Protein AF-K1UTR1-F1 (afdb_monomer_lite)

Organism: NCBI:txid408170

pLDDT: mean 81.03, std 16.72, range [36.56, 96.75]

Foldseek 3Di:
DDPAPPDPVRVVVVCVVVQVDAEEAEDAPPDDCVNVVVCVVVVGNYHYDHPYYDDDDDCVPPDQVVDQEAEEEALVSLVSCCVPPNQPPGHAYEYEDLRNLVSCVVSVHFHQFYDDDPQRPDSVSRVVVSVVCVVVVHDGDTDDRPDPVVVVVVVCVVVCVVVVVVVVPDDDDDDDDD

Radius of gyration: 22.56 Å; chains: 1; bounding box: 53×40×75 Å

Sequence (178 aa):
ISFADGSFTSLIELIIKHKDEKFLLALSEPHKPELPETLAKLKLPVDPVILARTVAADLDDMHLENYGLLALYSPSDIKALVEKFGTENLPPVAVFGEGTLRAAVDAGITVLANAPTPEAPSMAKAVDIYLRKVEAGEEIEPVSVVTDTRKEEFIRNQQNKLAKKSRVRRPGTSEPRK

Secondary structure (DSSP, 8-state):
---SSS-HHHHHHHHHHTTTS-EEEEEEES--THHHHHHHHTT--EEEEEEEE--PPP-TT--GGG-S-EEE-SHHHHHHHHHHH-STT---EEEESHHHHHHHHHTT--EEEEES-SS-SSHHHHHHHHHHHHHTT---PPPP----HHHHHHHHHHHHHHHHHHHT------PPP-

InterPro domains:
  IPR003754 Tetrapyrrole biosynthesis, uroporphyrinogen III synthase [PF02602] (6-124)
  IPR036108 Tetrapyrrole biosynthesis, uroporphyrinogen III synthase superfamily [G3DSA:3.40.50.10090] (19-128)
  IPR036108 Tetrapyrrole biosynthesis, uroporphyrinogen III synthase superfamily [SSF69618] (5-127)

Structure (mmCIF, N/CA/C/O backbone):
data_AF-K1UTR1-F1
#
_entry.id   AF-K1UTR1-F1
#
loop_
_atom_site.group_PDB
_atom_site.id
_atom_site.type_symbol
_atom_site.label_atom_id
_atom_site.label_alt_id
_atom_site.label_comp_id
_atom_site.label_asym_id
_atom_site.label_entity_id
_atom_site.label_seq_id
_atom_site.pdbx_PDB_ins_code
_atom_site.Cartn_x
_atom_site.Cartn_y
_atom_site.Cartn_z
_atom_site.occupancy
_atom_site.B_iso_or_equiv
_atom_site.auth_seq_id
_atom_site.auth_comp_id
_atom_site.auth_asym_id
_atom_site.auth_atom_id
_atom_site.pdbx_PDB_model_num
ATOM 1 N N . ILE A 1 1 ? 28.796 -11.804 -7.847 1.00 37.66 1 ILE A N 1
ATOM 2 C CA . ILE A 1 1 ? 29.536 -10.600 -8.289 1.00 37.66 1 ILE A CA 1
ATOM 3 C C . ILE A 1 1 ? 28.504 -9.509 -8.545 1.00 37.66 1 ILE A C 1
ATOM 5 O O . ILE A 1 1 ? 27.622 -9.727 -9.363 1.00 37.66 1 ILE A O 1
ATOM 9 N N . SER A 1 2 ? 28.555 -8.409 -7.792 1.00 45.22 2 SER A N 1
ATOM 10 C CA . SER A 1 2 ? 27.827 -7.179 -8.119 1.00 45.22 2 SER A CA 1
ATOM 11 C C . SER A 1 2 ? 28.849 -6.233 -8.731 1.00 45.22 2 SER A C 1
ATOM 13 O O . SER A 1 2 ? 29.887 -5.994 -8.117 1.00 45.22 2 SER A O 1
ATOM 15 N N . PHE A 1 3 ? 28.604 -5.761 -9.946 1.00 52.62 3 PHE A N 1
ATOM 16 C CA . PHE A 1 3 ? 29.380 -4.673 -10.537 1.00 52.62 3 PHE A CA 1
ATOM 17 C C . PHE A 1 3 ? 28.679 -3.343 -10.208 1.00 52.62 3 PHE A C 1
ATOM 19 O O . PHE A 1 3 ? 27.468 -3.359 -9.990 1.00 52.62 3 PHE A O 1
ATOM 26 N N . ALA A 1 4 ? 29.424 -2.229 -10.189 1.00 64.94 4 ALA A N 1
ATOM 27 C CA . ALA A 1 4 ? 28.997 -0.886 -9.746 1.00 64.94 4 ALA A CA 1
ATOM 28 C C . ALA A 1 4 ? 28.920 -0.673 -8.213 1.00 64.94 4 ALA A C 1
ATOM 30 O O . ALA A 1 4 ? 29.122 -1.595 -7.425 1.00 64.94 4 ALA A O 1
ATOM 31 N N . ASP A 1 5 ? 28.654 0.573 -7.805 1.00 81.50 5 ASP A N 1
ATOM 32 C CA . ASP A 1 5 ? 28.487 1.020 -6.407 1.00 81.50 5 ASP A CA 1
ATOM 33 C C . ASP A 1 5 ? 27.025 0.963 -5.909 1.00 81.50 5 ASP A C 1
ATOM 35 O O . ASP A 1 5 ? 26.702 1.447 -4.826 1.00 81.50 5 ASP A O 1
ATOM 39 N N . GLY A 1 6 ? 26.126 0.378 -6.707 1.00 79.56 6 GLY A N 1
ATOM 40 C CA . GLY A 1 6 ? 24.687 0.324 -6.436 1.00 79.56 6 GLY A CA 1
ATOM 41 C C . GLY A 1 6 ? 23.910 1.567 -6.885 1.00 79.56 6 GLY A C 1
ATOM 42 O O . GLY A 1 6 ? 22.686 1.590 -6.755 1.00 79.56 6 GLY A O 1
ATOM 43 N N . SER A 1 7 ? 24.577 2.583 -7.444 1.00 83.81 7 SER A N 1
ATOM 44 C CA . SER A 1 7 ? 23.920 3.763 -8.006 1.00 83.81 7 SER A CA 1
ATOM 45 C C . SER A 1 7 ? 23.510 3.567 -9.468 1.00 83.81 7 SER A C 1
ATOM 47 O O . SER A 1 7 ? 24.133 2.838 -10.245 1.00 83.81 7 SER A O 1
ATOM 49 N N . PHE A 1 8 ? 22.462 4.291 -9.865 1.00 83.44 8 PHE A N 1
ATOM 50 C CA . PHE A 1 8 ? 22.002 4.333 -11.251 1.00 83.44 8 PHE A CA 1
ATOM 51 C C . PHE A 1 8 ? 23.094 4.838 -12.206 1.00 83.44 8 PHE A C 1
ATOM 53 O O . PHE A 1 8 ? 23.310 4.260 -13.268 1.00 83.44 8 PHE A O 1
ATOM 60 N N . THR A 1 9 ? 23.813 5.890 -11.811 1.00 85.94 9 THR A N 1
ATOM 61 C CA . THR A 1 9 ? 24.866 6.510 -12.624 1.00 85.94 9 THR A CA 1
ATOM 62 C C . THR A 1 9 ? 26.005 5.535 -12.910 1.00 85.94 9 THR A C 1
ATOM 64 O O . THR A 1 9 ? 26.382 5.363 -14.067 1.00 85.94 9 THR A O 1
ATOM 67 N N . SER A 1 10 ? 26.498 4.839 -11.881 1.00 86.50 10 SER A N 1
ATOM 68 C CA . SER A 1 10 ? 27.587 3.867 -12.023 1.00 86.50 10 SER A CA 1
ATOM 69 C C . SER A 1 10 ? 27.214 2.704 -12.949 1.00 86.50 10 SER A C 1
ATOM 71 O O . SER A 1 10 ? 28.026 2.273 -13.772 1.00 86.50 10 SER A O 1
ATOM 73 N N . LEU A 1 11 ? 25.961 2.237 -12.879 1.00 86.38 11 LEU A N 1
ATOM 74 C CA . LEU A 1 11 ? 25.447 1.209 -13.783 1.00 86.38 11 LEU A CA 1
ATOM 75 C C . LEU A 1 11 ? 25.465 1.679 -15.245 1.00 86.38 11 LEU A C 1
ATOM 77 O O . LEU A 1 11 ? 25.933 0.951 -16.119 1.00 86.38 11 LEU A O 1
ATOM 81 N N . ILE A 1 12 ? 24.987 2.897 -15.520 1.00 87.19 12 ILE A N 1
ATOM 82 C CA . ILE A 1 12 ? 24.968 3.448 -16.881 1.00 87.19 12 ILE A CA 1
ATOM 83 C C . ILE A 1 12 ? 26.389 3.630 -17.430 1.00 87.19 12 ILE A C 1
ATOM 85 O O . ILE A 1 12 ? 26.647 3.256 -18.573 1.00 87.19 12 ILE A O 1
ATOM 89 N N . GLU A 1 13 ? 27.327 4.146 -16.631 1.00 88.38 13 GLU A N 1
ATOM 90 C CA . GLU A 1 13 ? 28.730 4.293 -17.041 1.00 88.38 13 GLU A CA 1
ATOM 91 C C . G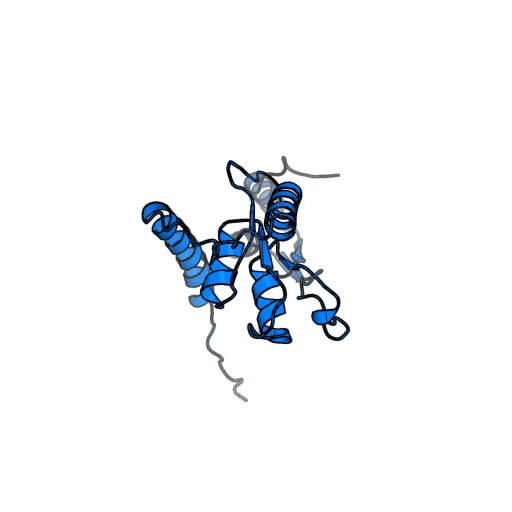LU A 1 13 ? 29.370 2.957 -17.427 1.00 88.38 13 GLU A C 1
ATOM 93 O O . GLU A 1 13 ? 30.098 2.878 -18.420 1.00 88.38 13 GLU A O 1
ATOM 98 N N . LEU A 1 14 ? 29.088 1.898 -16.664 1.00 87.88 14 LEU A N 1
ATOM 99 C CA . LEU A 1 14 ? 29.597 0.563 -16.954 1.00 87.88 14 LEU A CA 1
ATOM 100 C C . LEU A 1 14 ? 29.035 0.027 -18.275 1.00 87.88 14 LEU A C 1
ATOM 102 O O . LEU A 1 14 ? 29.795 -0.471 -19.102 1.00 87.88 14 LEU A O 1
ATOM 106 N N . ILE A 1 15 ? 27.729 0.182 -18.506 1.00 87.06 15 ILE A N 1
ATOM 107 C CA . ILE A 1 15 ? 27.091 -0.248 -19.756 1.00 87.06 15 ILE A CA 1
ATOM 108 C C . ILE A 1 15 ? 27.670 0.530 -20.950 1.00 87.06 15 ILE A C 1
ATOM 110 O O . ILE A 1 15 ? 27.961 -0.065 -21.982 1.00 87.06 15 ILE A O 1
ATOM 114 N N . ILE A 1 16 ? 27.919 1.839 -20.810 1.00 87.81 16 ILE A N 1
ATOM 115 C CA . ILE A 1 16 ? 28.524 2.664 -21.874 1.00 87.81 16 ILE A CA 1
ATOM 116 C C . ILE A 1 16 ? 29.945 2.198 -22.223 1.00 87.81 16 ILE A C 1
ATOM 118 O O . ILE A 1 16 ? 30.306 2.182 -23.401 1.00 87.81 16 ILE A O 1
ATOM 122 N N . LYS A 1 17 ? 30.756 1.795 -21.233 1.00 90.12 17 LYS A N 1
ATOM 123 C CA . LYS A 1 17 ? 32.106 1.247 -21.481 1.00 90.12 17 LYS A CA 1
ATOM 124 C C . LYS A 1 17 ? 32.079 -0.031 -22.324 1.00 90.12 17 LYS A C 1
ATOM 126 O O . LYS A 1 17 ? 33.043 -0.301 -23.030 1.00 90.12 17 LYS A O 1
ATOM 131 N N . HIS A 1 18 ? 30.971 -0.767 -22.282 1.00 89.06 18 HIS A N 1
ATOM 132 C CA . HIS A 1 18 ? 30.745 -2.008 -23.021 1.00 89.06 18 HIS A CA 1
ATOM 133 C C . HIS A 1 18 ? 29.597 -1.872 -24.035 1.00 89.06 18 HIS A C 1
ATOM 135 O O . HIS A 1 18 ? 28.865 -2.824 -24.278 1.00 89.06 18 HIS A O 1
ATOM 141 N N . LYS A 1 19 ? 29.422 -0.687 -24.635 1.00 87.25 19 LYS A N 1
ATOM 142 C CA . LYS A 1 19 ? 28.288 -0.358 -25.523 1.00 87.25 19 LYS A CA 1
ATOM 143 C C . LYS A 1 19 ? 28.098 -1.282 -26.737 1.00 87.25 19 LYS A C 1
ATOM 145 O O . LYS A 1 19 ? 27.023 -1.263 -27.329 1.00 87.25 19 LYS A O 1
ATOM 150 N N . ASP A 1 20 ? 29.141 -2.014 -27.125 1.00 87.69 20 ASP A N 1
ATOM 151 C CA . ASP A 1 20 ? 29.130 -2.918 -28.278 1.00 87.69 20 ASP A CA 1
ATOM 152 C C . ASP A 1 20 ? 28.585 -4.321 -27.919 1.00 87.69 20 ASP A C 1
ATOM 154 O O . ASP A 1 20 ? 28.298 -5.121 -28.809 1.00 87.69 20 ASP A O 1
ATOM 158 N N . GLU A 1 21 ? 28.401 -4.612 -26.626 1.00 89.75 21 GLU A N 1
ATOM 159 C CA . GLU A 1 21 ? 27.784 -5.845 -26.124 1.00 89.75 21 GLU A CA 1
ATOM 160 C C . GLU A 1 21 ? 26.256 -5.799 -26.208 1.00 89.75 21 GLU A C 1
ATOM 162 O O . GLU A 1 21 ? 25.658 -4.729 -26.230 1.00 89.75 21 GLU A O 1
ATOM 167 N N . LYS A 1 22 ? 25.602 -6.966 -26.194 1.00 88.75 22 LYS A N 1
ATOM 168 C CA . LYS A 1 22 ? 24.134 -7.073 -26.138 1.00 88.75 22 LYS A CA 1
ATOM 169 C C . LYS A 1 22 ? 23.667 -7.279 -24.704 1.00 88.75 22 LYS A C 1
ATOM 171 O O . LYS A 1 22 ? 24.137 -8.191 -24.027 1.00 88.75 22 LYS A O 1
ATOM 176 N N . PHE A 1 23 ? 22.698 -6.484 -24.261 1.00 89.12 23 PHE A N 1
ATOM 177 C CA . PHE A 1 23 ? 22.199 -6.542 -22.889 1.00 89.12 23 PHE A CA 1
ATOM 178 C C . PHE A 1 23 ? 20.753 -7.024 -22.835 1.00 89.12 23 PHE A C 1
ATOM 180 O O . PHE A 1 23 ? 19.902 -6.565 -23.592 1.00 89.12 23 PHE A O 1
ATOM 187 N N . LEU A 1 24 ? 20.459 -7.892 -21.871 1.00 90.75 24 LEU A N 1
ATOM 188 C CA . LEU A 1 24 ? 19.093 -8.229 -21.491 1.00 90.75 24 LEU A CA 1
ATOM 189 C C . LEU A 1 24 ? 18.714 -7.424 -20.246 1.00 90.75 24 LEU A C 1
ATOM 191 O O . LEU A 1 24 ? 19.394 -7.507 -19.222 1.00 90.75 24 LEU A O 1
ATOM 195 N N . LEU A 1 25 ? 17.625 -6.663 -20.314 1.00 89.12 25 LEU A N 1
ATOM 196 C CA . LEU A 1 25 ? 17.111 -5.892 -19.188 1.00 89.12 25 LEU A CA 1
ATOM 197 C C . LEU A 1 25 ? 15.913 -6.607 -18.566 1.00 89.12 25 LEU A C 1
ATOM 199 O O . LEU A 1 25 ? 14.772 -6.433 -18.986 1.00 89.12 25 LEU A O 1
ATOM 203 N N . ALA A 1 26 ? 16.189 -7.404 -17.539 1.00 91.12 26 ALA A N 1
ATOM 204 C CA . ALA A 1 26 ? 15.165 -8.047 -16.729 1.00 91.12 26 ALA A CA 1
ATOM 205 C C . ALA A 1 26 ? 14.437 -7.022 -15.842 1.00 91.12 26 ALA A C 1
ATOM 207 O O . ALA A 1 26 ? 15.062 -6.308 -15.058 1.00 91.12 26 ALA A O 1
ATOM 208 N N . LEU A 1 27 ? 13.111 -6.963 -15.952 1.00 88.44 27 LEU A N 1
ATOM 209 C CA . LEU A 1 27 ? 12.246 -6.025 -15.237 1.00 88.44 27 LEU A CA 1
ATOM 210 C C . LEU A 1 27 ? 11.068 -6.757 -14.590 1.00 88.44 27 LEU A C 1
ATOM 212 O O . LEU A 1 27 ? 10.676 -7.848 -15.006 1.00 88.44 27 LEU A O 1
ATOM 216 N N . SER A 1 28 ? 10.464 -6.118 -13.596 1.00 89.00 28 SER A N 1
ATOM 217 C CA . SER A 1 28 ? 9.131 -6.458 -13.103 1.00 89.00 28 SER A CA 1
ATOM 218 C C . SER A 1 28 ? 8.073 -5.530 -13.710 1.00 89.00 28 SER A C 1
ATOM 220 O O . SER A 1 28 ? 8.383 -4.498 -14.305 1.00 89.00 28 SER A O 1
ATOM 222 N N . GLU A 1 29 ? 6.801 -5.871 -13.561 1.00 84.88 29 GLU A N 1
ATOM 223 C CA . GLU A 1 29 ? 5.681 -4.995 -13.881 1.00 84.88 29 GLU A CA 1
ATOM 224 C C . GLU A 1 29 ? 4.846 -4.748 -12.617 1.00 84.88 29 GLU A C 1
ATOM 226 O O . GLU A 1 29 ? 4.399 -5.721 -12.013 1.00 84.88 29 GLU A O 1
ATOM 231 N N . PRO A 1 30 ? 4.636 -3.485 -12.199 1.00 82.25 30 PRO A N 1
ATOM 232 C CA . PRO A 1 30 ? 5.166 -2.261 -12.805 1.00 82.25 30 PRO A CA 1
ATOM 233 C C . PRO A 1 30 ? 6.657 -2.030 -12.475 1.00 82.25 30 PRO A C 1
ATOM 235 O O . PRO A 1 30 ? 7.118 -2.334 -11.377 1.00 82.25 30 PRO A O 1
ATOM 238 N N . HIS A 1 31 ? 7.407 -1.424 -13.402 1.00 82.12 31 HIS A N 1
ATOM 239 C CA . HIS A 1 31 ? 8.781 -0.950 -13.175 1.00 82.12 31 HIS A CA 1
ATOM 240 C C . HIS A 1 31 ? 8.887 0.567 -13.341 1.00 82.12 31 HIS A C 1
ATOM 242 O O . HIS A 1 31 ? 8.099 1.205 -14.043 1.00 82.12 31 HIS A O 1
ATOM 248 N N . LYS A 1 32 ? 9.916 1.159 -12.724 1.00 80.12 32 LYS A N 1
ATOM 249 C CA . LYS A 1 32 ? 10.261 2.565 -12.952 1.00 80.12 32 LYS A CA 1
ATOM 250 C C . LYS A 1 32 ? 10.768 2.745 -14.391 1.00 80.12 32 LYS A C 1
ATOM 252 O O . LYS A 1 32 ? 11.683 2.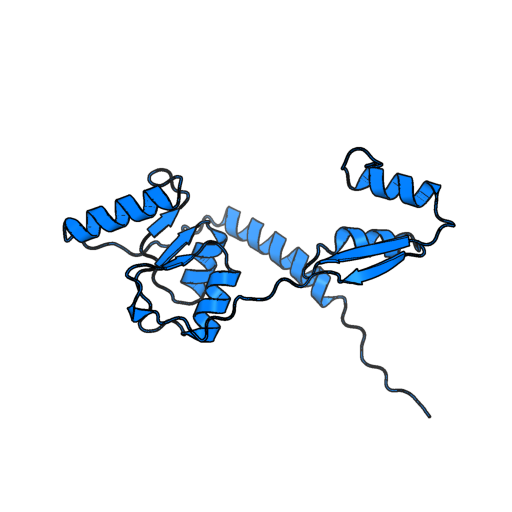030 -14.797 1.00 80.12 32 LYS A O 1
ATOM 257 N N . PRO A 1 33 ? 10.256 3.731 -15.149 1.00 84.56 33 PRO A N 1
ATOM 258 C CA . PRO A 1 33 ? 10.631 3.910 -16.551 1.00 84.56 33 PRO A CA 1
ATOM 259 C C . PRO A 1 33 ? 12.027 4.524 -16.735 1.00 84.56 33 PRO A C 1
ATOM 261 O O . PRO A 1 33 ? 12.533 4.553 -17.849 1.00 84.56 33 PRO A O 1
ATOM 264 N N . GLU A 1 34 ? 12.657 5.016 -15.667 1.00 84.56 34 GLU A N 1
ATOM 265 C CA . GLU A 1 34 ? 13.928 5.747 -15.704 1.00 84.56 34 GLU A CA 1
ATOM 266 C C . GLU A 1 34 ? 15.065 4.969 -16.381 1.00 84.56 34 GLU A C 1
ATOM 268 O O . GLU A 1 34 ? 15.752 5.518 -17.246 1.00 84.56 34 GLU A O 1
ATOM 273 N N . LEU A 1 35 ? 15.223 3.686 -16.049 1.00 84.00 35 LEU A N 1
ATOM 274 C CA . LEU A 1 35 ? 16.268 2.837 -16.619 1.00 84.00 35 LEU A CA 1
ATOM 275 C C . LEU A 1 35 ? 15.996 2.498 -18.097 1.00 84.00 35 LEU A C 1
ATOM 277 O O . LEU A 1 35 ? 16.843 2.839 -18.927 1.00 84.00 35 LEU A O 1
ATOM 281 N N . PRO A 1 36 ? 14.820 1.947 -18.473 1.00 85.19 36 PRO A N 1
ATOM 282 C CA . PRO A 1 36 ? 14.487 1.728 -19.882 1.00 85.19 36 PRO A CA 1
ATOM 283 C C . PRO A 1 36 ? 14.571 3.000 -20.736 1.00 85.19 36 PRO A C 1
ATOM 285 O O . PRO A 1 36 ? 15.086 2.971 -21.851 1.00 85.19 36 PRO A O 1
ATOM 288 N N . GLU A 1 37 ? 14.092 4.142 -20.226 1.00 89.12 37 GLU A N 1
ATOM 289 C CA . GLU A 1 37 ? 14.136 5.416 -20.951 1.00 89.12 37 GLU A CA 1
ATOM 290 C C . GLU A 1 37 ? 15.564 5.909 -21.179 1.00 89.12 37 GLU A C 1
ATOM 292 O O . GLU A 1 37 ? 15.859 6.441 -22.249 1.00 89.12 37 GLU A O 1
ATOM 297 N N . THR A 1 38 ? 16.445 5.758 -20.191 1.00 87.38 38 THR A N 1
ATOM 298 C CA . THR A 1 38 ? 17.838 6.210 -20.296 1.00 87.38 38 THR A CA 1
ATOM 299 C C . THR A 1 38 ? 18.619 5.353 -21.283 1.00 87.38 38 THR A C 1
ATOM 301 O O . THR A 1 38 ? 19.285 5.895 -22.164 1.00 87.38 38 THR A O 1
ATOM 304 N N . LEU A 1 39 ? 18.469 4.029 -21.214 1.00 87.12 39 LEU A N 1
ATOM 305 C CA . LEU A 1 39 ? 19.127 3.103 -22.139 1.00 87.12 39 LEU A CA 1
ATOM 306 C C . LEU A 1 39 ? 18.647 3.307 -23.585 1.00 87.12 39 LEU A C 1
ATOM 308 O O . LEU A 1 39 ? 19.466 3.364 -24.503 1.00 87.12 39 LEU A O 1
ATOM 312 N N . ALA A 1 40 ? 17.344 3.541 -23.781 1.00 87.31 40 ALA A N 1
ATOM 313 C CA . ALA A 1 40 ? 16.783 3.868 -25.091 1.00 87.31 40 ALA A CA 1
ATOM 314 C C . ALA A 1 40 ? 17.324 5.197 -25.653 1.00 87.31 40 ALA A C 1
ATOM 316 O O . ALA A 1 40 ? 17.636 5.286 -26.840 1.00 87.31 40 ALA A O 1
ATOM 317 N N . LYS A 1 41 ? 17.475 6.235 -24.815 1.00 88.81 41 LYS A N 1
ATOM 318 C CA . LYS A 1 41 ? 18.059 7.528 -25.227 1.00 88.81 41 LYS A CA 1
ATOM 319 C C . LYS A 1 41 ? 19.517 7.403 -25.659 1.00 88.81 41 LYS A C 1
ATOM 321 O O . LYS A 1 41 ? 19.927 8.078 -26.598 1.00 88.81 41 LYS A O 1
ATOM 326 N N . LEU A 1 42 ? 20.276 6.538 -24.992 1.00 87.50 42 LEU A N 1
ATOM 327 C CA . LEU A 1 42 ? 21.674 6.254 -25.314 1.00 87.50 42 LEU A CA 1
ATOM 328 C C . LEU A 1 42 ? 21.834 5.329 -26.533 1.00 87.50 42 LEU A C 1
ATOM 330 O O . LEU A 1 42 ? 22.961 5.083 -26.951 1.00 87.50 42 LEU A O 1
ATOM 334 N N . LYS A 1 43 ? 20.722 4.854 -27.122 1.00 86.19 43 LYS A N 1
ATOM 335 C CA . LYS A 1 43 ? 20.687 3.927 -28.268 1.00 86.19 43 LYS A CA 1
ATOM 336 C C . LYS A 1 43 ? 21.516 2.661 -28.033 1.00 86.19 43 LYS A C 1
ATOM 338 O O . LYS A 1 43 ? 22.132 2.139 -28.959 1.00 86.19 43 LYS A O 1
ATOM 343 N N . LEU A 1 44 ? 21.543 2.192 -26.788 1.00 85.25 44 LEU A N 1
ATOM 344 C CA . LEU A 1 44 ? 22.259 0.979 -26.417 1.00 85.25 44 LEU A CA 1
ATOM 345 C C . LEU A 1 44 ? 21.452 -0.257 -26.855 1.00 85.25 44 LEU A C 1
ATOM 347 O O . LEU A 1 44 ? 20.221 -0.233 -26.756 1.00 85.25 44 LEU A O 1
ATOM 351 N N . PRO A 1 45 ? 22.112 -1.328 -27.327 1.00 85.94 45 PRO A N 1
ATOM 352 C CA . PRO A 1 45 ? 21.463 -2.577 -27.731 1.00 85.94 45 PRO A CA 1
ATOM 353 C C . PRO A 1 45 ? 20.979 -3.361 -26.498 1.00 85.94 45 PRO A C 1
ATOM 355 O O . PRO A 1 45 ? 21.654 -4.260 -25.992 1.00 85.94 45 PRO A O 1
ATOM 358 N N . VAL A 1 46 ? 19.809 -2.972 -25.989 1.00 87.56 46 VAL A N 1
ATOM 359 C CA . VAL A 1 46 ? 19.190 -3.552 -24.794 1.00 87.56 46 VAL A CA 1
ATOM 360 C C . VAL A 1 46 ? 17.803 -4.096 -25.117 1.00 87.56 46 VAL A C 1
ATOM 362 O O . VAL A 1 46 ? 16.932 -3.343 -25.552 1.00 87.56 46 VAL A O 1
ATOM 365 N N . ASP A 1 47 ? 17.580 -5.369 -24.807 1.00 89.75 47 ASP A N 1
ATOM 366 C CA . ASP A 1 47 ? 16.287 -6.036 -24.939 1.00 89.75 47 ASP A CA 1
ATOM 367 C C . ASP A 1 47 ? 15.599 -6.143 -23.564 1.00 89.75 47 ASP A C 1
ATOM 369 O O . ASP A 1 47 ? 16.095 -6.848 -22.679 1.00 89.75 47 ASP A O 1
ATOM 373 N N . PRO A 1 48 ? 14.475 -5.443 -23.321 1.00 87.75 48 PRO A N 1
ATOM 374 C CA . PRO A 1 48 ? 13.746 -5.556 -22.064 1.00 87.75 48 PRO A CA 1
ATOM 375 C C . PRO A 1 48 ? 12.912 -6.842 -22.005 1.00 87.75 48 PRO A C 1
ATOM 377 O O . PRO A 1 48 ? 12.202 -7.181 -22.949 1.00 87.75 48 PRO A O 1
ATOM 380 N N . VAL A 1 49 ? 12.929 -7.518 -20.856 1.00 92.62 49 VAL A N 1
ATOM 381 C CA . VAL A 1 49 ? 12.106 -8.702 -20.572 1.00 92.62 49 VAL A CA 1
ATOM 382 C C . VAL A 1 49 ? 11.421 -8.541 -19.220 1.00 92.62 49 VAL A C 1
ATOM 384 O O . VAL A 1 49 ? 12.075 -8.278 -18.213 1.00 92.62 49 VAL A O 1
ATOM 387 N N . ILE A 1 50 ? 10.100 -8.731 -19.183 1.00 90.38 50 ILE A N 1
ATOM 388 C CA . ILE A 1 50 ? 9.332 -8.760 -17.934 1.00 90.38 50 ILE A CA 1
ATOM 389 C C . ILE A 1 50 ? 9.398 -10.171 -17.348 1.00 90.38 50 ILE A C 1
ATOM 391 O O . ILE A 1 50 ? 8.818 -11.096 -17.911 1.00 90.38 50 ILE A O 1
ATOM 395 N N . LEU A 1 51 ? 10.089 -10.336 -16.220 1.00 91.88 51 LEU A N 1
ATOM 396 C CA . LEU A 1 51 ? 10.217 -11.626 -15.529 1.00 91.88 51 LEU A CA 1
ATOM 397 C C . LEU A 1 51 ? 9.181 -11.822 -14.420 1.00 91.88 51 LEU A C 1
ATOM 399 O O . LEU A 1 51 ? 8.902 -12.955 -14.041 1.00 91.88 51 LEU A O 1
ATOM 403 N N . ALA A 1 52 ? 8.608 -10.739 -13.897 1.00 89.56 52 ALA A N 1
ATOM 404 C CA . ALA A 1 52 ? 7.621 -10.796 -12.825 1.00 89.56 52 ALA A CA 1
ATOM 405 C C . ALA A 1 52 ? 6.513 -9.767 -13.046 1.00 89.56 52 ALA A C 1
ATOM 407 O O . ALA A 1 52 ? 6.784 -8.646 -13.472 1.00 89.56 52 ALA A O 1
ATOM 408 N N . ARG A 1 53 ? 5.272 -10.132 -12.717 1.00 86.06 53 ARG A N 1
ATOM 409 C CA . ARG A 1 53 ? 4.123 -9.221 -12.700 1.00 86.06 53 ARG A CA 1
ATOM 410 C C . ARG A 1 53 ? 3.541 -9.195 -11.296 1.00 86.06 53 ARG A C 1
ATOM 412 O O . ARG A 1 53 ? 3.178 -10.238 -10.762 1.00 86.06 53 ARG A O 1
ATOM 419 N N . THR A 1 54 ? 3.448 -8.011 -10.713 1.00 82.50 54 THR A N 1
ATOM 420 C CA . THR A 1 54 ? 2.667 -7.784 -9.505 1.00 82.50 54 THR A CA 1
ATOM 421 C C . THR A 1 54 ? 1.209 -7.654 -9.917 1.00 82.50 54 THR A C 1
ATOM 423 O O . THR A 1 54 ? 0.835 -6.717 -10.621 1.00 82.50 54 THR A O 1
ATOM 426 N N . VAL A 1 55 ? 0.398 -8.615 -9.491 1.00 83.44 55 VAL A N 1
ATOM 427 C CA . VAL A 1 55 ? -1.055 -8.617 -9.673 1.00 83.44 55 VAL A CA 1
ATOM 428 C C . VAL A 1 55 ? -1.728 -8.455 -8.316 1.00 83.44 55 VAL A C 1
ATOM 430 O O . VAL A 1 55 ? -1.120 -8.748 -7.285 1.00 83.44 55 VAL A O 1
ATOM 433 N N . ALA A 1 56 ? -2.963 -7.956 -8.315 1.00 79.94 56 ALA A N 1
ATOM 434 C CA . ALA A 1 56 ? -3.782 -7.993 -7.111 1.00 79.94 56 ALA A CA 1
ATOM 435 C C . ALA A 1 56 ? -3.973 -9.452 -6.672 1.00 79.94 56 ALA A C 1
ATOM 437 O O . ALA A 1 56 ? -4.032 -10.351 -7.515 1.00 79.94 56 ALA A O 1
ATOM 438 N N . ALA A 1 57 ? -4.035 -9.676 -5.361 1.00 77.38 57 ALA A N 1
ATOM 439 C CA . ALA A 1 57 ? -4.382 -10.986 -4.830 1.00 77.38 57 ALA A CA 1
ATOM 440 C C . ALA A 1 57 ? -5.802 -11.360 -5.267 1.00 77.38 57 ALA A C 1
ATOM 442 O O . ALA A 1 57 ? -6.667 -10.487 -5.377 1.00 77.38 57 ALA A O 1
ATOM 443 N N . ASP A 1 58 ? -6.030 -12.649 -5.502 1.00 81.75 58 ASP A N 1
ATOM 444 C CA . ASP A 1 58 ? -7.388 -13.146 -5.660 1.00 81.75 58 ASP A CA 1
ATOM 445 C C . ASP A 1 58 ? -8.075 -13.182 -4.291 1.00 81.75 58 ASP A C 1
ATOM 447 O O . ASP A 1 58 ? -7.496 -13.628 -3.300 1.00 81.75 58 ASP A O 1
ATOM 451 N N . LEU A 1 59 ? -9.293 -12.655 -4.249 1.00 84.25 59 LEU A N 1
ATOM 452 C CA . LEU A 1 59 ? -10.105 -12.481 -3.051 1.00 84.25 59 LEU A CA 1
ATOM 453 C C . LEU A 1 59 ? -11.427 -13.264 -3.144 1.00 84.25 59 LEU A C 1
ATOM 455 O O . LEU A 1 59 ? -12.316 -13.017 -2.338 1.00 84.25 59 LEU A O 1
ATOM 459 N N . ASP A 1 60 ? -11.590 -14.162 -4.129 1.00 84.06 60 ASP A N 1
ATOM 460 C CA . ASP A 1 60 ? -12.829 -14.940 -4.333 1.00 84.06 60 ASP A CA 1
ATOM 461 C C . ASP A 1 60 ? -13.250 -15.755 -3.102 1.00 84.06 60 ASP A C 1
ATOM 463 O O . ASP A 1 60 ? -14.422 -15.754 -2.736 1.00 84.06 60 ASP A O 1
ATOM 467 N N . ASP A 1 61 ? -12.294 -16.378 -2.415 1.00 84.38 61 ASP A N 1
ATOM 468 C CA . ASP A 1 61 ? -12.567 -17.219 -1.242 1.00 84.38 61 ASP A CA 1
ATOM 469 C C . ASP A 1 61 ? -12.623 -16.422 0.080 1.00 84.38 61 ASP A C 1
ATOM 471 O O . ASP A 1 61 ? -12.656 -16.999 1.172 1.00 84.38 61 ASP A O 1
ATOM 475 N N . MET A 1 62 ? -12.581 -15.085 0.021 1.00 86.12 62 MET A N 1
ATOM 476 C CA . MET A 1 62 ? -12.553 -14.242 1.214 1.00 86.12 62 MET A CA 1
ATOM 477 C C . MET A 1 62 ? -13.959 -13.786 1.612 1.00 86.12 62 MET A C 1
ATOM 479 O O . MET A 1 62 ? -14.615 -13.016 0.915 1.00 86.12 62 MET A O 1
ATOM 483 N N . HIS A 1 63 ? -14.380 -14.192 2.808 1.00 88.00 63 HIS A N 1
ATOM 484 C CA . HIS A 1 63 ? -15.654 -13.797 3.406 1.00 88.00 63 HIS A CA 1
ATOM 485 C C . HIS A 1 63 ? -15.436 -12.681 4.432 1.00 88.00 63 HIS A C 1
ATOM 487 O O . HIS A 1 63 ? -14.955 -12.939 5.537 1.00 88.00 63 HIS A O 1
ATOM 493 N N . LEU A 1 64 ? -15.780 -11.439 4.074 1.00 87.56 64 LEU A N 1
ATOM 494 C CA . LEU A 1 64 ? -15.543 -10.258 4.920 1.00 87.56 64 LEU A CA 1
ATOM 495 C C . LEU A 1 64 ? -16.226 -10.332 6.294 1.00 87.56 64 LEU A C 1
ATOM 497 O O . LEU A 1 64 ? -15.683 -9.828 7.270 1.00 87.56 64 LEU A O 1
ATOM 501 N N . GLU A 1 65 ? -17.366 -11.012 6.384 1.00 86.38 65 GLU A N 1
ATOM 502 C CA . GLU A 1 65 ? -18.121 -11.252 7.624 1.00 86.38 65 GLU A CA 1
ATOM 503 C C . GLU A 1 65 ? -17.346 -12.017 8.708 1.00 86.38 65 GLU A C 1
ATOM 505 O O . GLU A 1 65 ? -17.670 -11.911 9.889 1.00 86.38 65 GLU A O 1
ATOM 510 N N . ASN A 1 66 ? -16.284 -12.736 8.335 1.00 90.19 66 ASN A N 1
ATOM 511 C CA . ASN A 1 66 ? -15.424 -13.443 9.285 1.00 90.19 66 ASN A CA 1
ATOM 512 C C . ASN A 1 66 ? -14.370 -12.534 9.938 1.00 90.19 66 ASN A C 1
ATOM 514 O O . ASN A 1 66 ? -13.640 -12.978 10.826 1.00 90.19 66 ASN A O 1
ATOM 518 N N . TYR A 1 67 ? -14.259 -11.277 9.500 1.00 91.62 67 TYR A N 1
ATOM 519 C CA . TYR A 1 67 ? -13.236 -10.343 9.954 1.00 91.62 67 TYR A CA 1
ATOM 520 C C . TYR A 1 67 ? -13.856 -9.195 10.751 1.00 91.62 67 TYR A C 1
ATOM 522 O O . TYR A 1 67 ? -14.741 -8.492 10.277 1.00 91.62 67 TYR A O 1
ATOM 530 N N . GLY A 1 68 ? -13.337 -8.954 11.958 1.00 90.44 68 GLY A N 1
ATOM 531 C CA . GLY A 1 68 ? -13.758 -7.819 12.790 1.00 90.44 68 GLY A CA 1
ATOM 532 C C . GLY A 1 68 ? -13.108 -6.478 12.418 1.00 90.44 68 GLY A C 1
ATOM 533 O O . GLY A 1 68 ? -13.561 -5.433 12.878 1.00 90.44 68 GLY A O 1
ATOM 534 N N . LEU A 1 69 ? -12.033 -6.498 11.623 1.00 92.81 69 LEU A N 1
ATOM 535 C CA . LEU A 1 69 ? -11.277 -5.319 11.194 1.00 92.81 69 LEU A CA 1
ATOM 536 C C . LEU A 1 69 ? -10.447 -5.658 9.946 1.00 92.81 69 LEU A C 1
ATOM 538 O O . LEU A 1 69 ? -9.816 -6.715 9.891 1.00 92.81 69 LEU A O 1
ATOM 542 N N . LEU A 1 70 ? -10.382 -4.737 8.986 1.00 94.38 70 LEU A N 1
ATOM 543 C CA . LEU A 1 70 ? -9.505 -4.802 7.816 1.00 94.38 70 LEU A CA 1
ATOM 544 C C . LEU A 1 70 ? -8.332 -3.834 7.978 1.00 94.38 70 LEU A C 1
ATOM 546 O O . LEU A 1 70 ? -8.542 -2.637 8.141 1.00 94.38 70 LEU A O 1
ATOM 550 N N . ALA A 1 71 ? -7.095 -4.328 7.894 1.00 94.81 71 ALA A N 1
ATOM 551 C CA . ALA A 1 71 ? -5.891 -3.496 7.935 1.00 94.81 71 ALA A CA 1
ATOM 552 C C . ALA A 1 71 ? -5.246 -3.401 6.543 1.00 94.81 71 ALA A C 1
ATOM 554 O O . ALA A 1 71 ? -4.710 -4.386 6.037 1.00 94.81 71 ALA A O 1
ATOM 555 N N . LEU A 1 72 ? -5.283 -2.214 5.934 1.00 94.94 72 LEU A N 1
ATOM 556 C CA . LEU A 1 72 ? -4.853 -1.965 4.555 1.00 94.94 72 LEU A CA 1
ATOM 557 C C . LEU A 1 72 ? -3.559 -1.142 4.544 1.00 94.94 72 LEU A C 1
ATOM 559 O O . LEU A 1 72 ? -3.430 -0.156 5.273 1.00 94.94 72 LEU A O 1
ATOM 563 N N . TYR A 1 73 ? -2.586 -1.536 3.722 1.00 94.75 73 TYR A N 1
ATOM 564 C CA . TYR A 1 73 ? -1.231 -0.972 3.749 1.00 94.75 73 TYR A CA 1
ATOM 565 C C . TYR A 1 73 ? -0.868 -0.194 2.489 1.00 94.75 73 TYR A C 1
ATOM 567 O O . TYR A 1 73 ? 0.122 0.541 2.487 1.00 94.75 73 TYR A O 1
ATOM 575 N N . SER A 1 74 ? -1.650 -0.336 1.421 1.00 92.25 74 SER A N 1
ATOM 576 C CA . SER A 1 74 ? -1.385 0.330 0.155 1.00 92.25 74 SER A CA 1
ATOM 577 C C . SER A 1 74 ? -2.659 0.821 -0.546 1.00 92.25 74 SER A C 1
ATOM 579 O O . SER A 1 74 ? -3.725 0.222 -0.395 1.00 92.25 74 SER A O 1
ATOM 581 N N . PRO A 1 75 ? -2.570 1.867 -1.393 1.00 91.75 75 PRO A N 1
ATOM 582 C CA . PRO A 1 75 ? -3.680 2.276 -2.258 1.00 91.75 75 PRO A CA 1
ATOM 583 C C . PRO A 1 75 ? -4.176 1.164 -3.193 1.00 91.75 75 PRO A C 1
ATOM 585 O O . PRO A 1 75 ? -5.344 1.150 -3.573 1.00 91.75 75 PRO A O 1
ATOM 588 N N . SER A 1 76 ? -3.296 0.233 -3.576 1.00 89.62 76 SER A N 1
ATOM 589 C CA . SER A 1 76 ? -3.675 -0.918 -4.398 1.00 89.62 76 SER A CA 1
ATOM 590 C C . SER A 1 76 ? -4.567 -1.890 -3.628 1.00 89.62 76 SER A C 1
ATOM 592 O O . SER A 1 76 ? -5.470 -2.461 -4.232 1.00 89.62 76 SER A O 1
ATOM 594 N N . ASP A 1 77 ? -4.364 -2.029 -2.314 1.00 90.94 77 ASP A N 1
ATOM 595 C CA . ASP A 1 77 ? -5.212 -2.861 -1.452 1.00 90.94 77 ASP A CA 1
ATOM 596 C C . ASP A 1 77 ? -6.631 -2.286 -1.405 1.00 90.94 77 ASP A C 1
ATOM 598 O O . ASP A 1 77 ? -7.596 -3.027 -1.564 1.00 90.94 77 ASP A O 1
ATOM 602 N N . ILE A 1 78 ? -6.752 -0.954 -1.271 1.00 92.75 78 ILE A N 1
ATOM 603 C CA . ILE A 1 78 ? -8.045 -0.254 -1.335 1.00 92.75 78 ILE A CA 1
ATOM 604 C C . ILE A 1 78 ? -8.739 -0.571 -2.654 1.00 92.75 78 ILE A C 1
ATOM 606 O O . ILE A 1 78 ? -9.898 -0.970 -2.673 1.00 92.75 78 ILE A O 1
ATOM 610 N N . LYS A 1 79 ? -8.021 -0.408 -3.768 1.00 91.06 79 LYS A N 1
ATOM 611 C CA . LYS A 1 79 ? -8.582 -0.636 -5.096 1.00 91.06 79 LYS A CA 1
ATOM 612 C C . LYS A 1 79 ? -9.076 -2.077 -5.258 1.00 91.06 79 LYS A C 1
ATOM 614 O O . LYS A 1 79 ? -10.197 -2.268 -5.713 1.00 91.06 79 LYS A O 1
ATOM 619 N N . ALA A 1 80 ? -8.268 -3.062 -4.870 1.00 90.25 80 ALA A N 1
ATOM 620 C CA . ALA A 1 80 ? -8.637 -4.472 -4.961 1.00 90.25 80 ALA A CA 1
ATOM 621 C C . ALA A 1 80 ? -9.855 -4.806 -4.083 1.00 90.25 80 ALA A C 1
ATOM 623 O O . ALA A 1 80 ? -10.752 -5.521 -4.525 1.00 90.25 80 ALA A O 1
ATOM 624 N N . LEU A 1 81 ? -9.916 -4.245 -2.870 1.00 91.38 81 LEU A N 1
ATOM 625 C CA . LEU A 1 81 ? -11.053 -4.406 -1.965 1.00 91.38 81 LEU A CA 1
ATOM 626 C C . LEU A 1 81 ? -12.338 -3.832 -2.580 1.00 91.38 81 LEU A C 1
ATOM 628 O O . LEU A 1 81 ? -13.347 -4.525 -2.635 1.00 91.38 81 LEU A O 1
ATOM 632 N N . VAL A 1 82 ? -12.287 -2.599 -3.093 1.00 91.25 82 VAL A N 1
ATOM 633 C CA . VAL A 1 82 ? -13.442 -1.910 -3.693 1.00 91.25 82 VAL A CA 1
ATOM 634 C C . VAL A 1 82 ? -13.917 -2.605 -4.966 1.00 91.25 82 VAL A C 1
ATOM 636 O O . VAL A 1 82 ? -15.117 -2.757 -5.166 1.00 91.25 82 VAL A O 1
ATOM 639 N N . GLU A 1 83 ? -12.999 -3.042 -5.832 1.00 90.31 83 GLU A N 1
ATOM 640 C CA . GLU A 1 83 ? -13.354 -3.753 -7.068 1.00 90.31 83 GLU A CA 1
ATOM 641 C C . GLU A 1 83 ? -14.060 -5.086 -6.788 1.00 90.31 83 GLU A C 1
ATOM 643 O O . GLU A 1 83 ? -14.919 -5.491 -7.570 1.00 90.31 83 GLU A O 1
ATOM 648 N N . LYS A 1 84 ? -13.715 -5.759 -5.683 1.00 89.19 84 LYS A N 1
ATOM 649 C CA . LYS A 1 84 ? -14.265 -7.071 -5.327 1.00 89.19 84 LYS A CA 1
ATOM 650 C C . LYS A 1 84 ? -15.533 -6.990 -4.473 1.00 89.19 84 LYS A C 1
ATOM 652 O O . LYS A 1 84 ? -16.502 -7.680 -4.767 1.00 89.19 84 LYS A O 1
ATOM 657 N N . PHE A 1 85 ? -15.519 -6.171 -3.424 1.00 90.31 85 PHE A N 1
ATOM 658 C CA . PHE A 1 85 ? -16.560 -6.138 -2.389 1.00 90.31 85 PHE A CA 1
ATOM 659 C C . PHE A 1 85 ? -17.382 -4.847 -2.393 1.00 90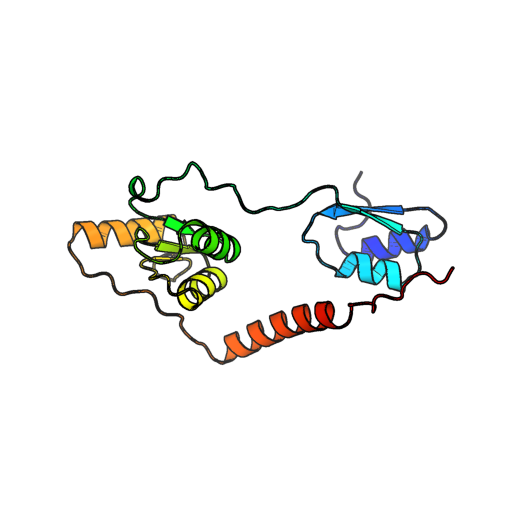.31 85 PHE A C 1
ATOM 661 O O . PHE A 1 85 ? -18.381 -4.756 -1.686 1.00 90.31 85 PHE A O 1
ATOM 668 N N . GLY A 1 86 ? -16.985 -3.844 -3.181 1.00 90.06 86 GLY A N 1
ATOM 669 C CA . GLY A 1 86 ? -17.551 -2.504 -3.087 1.00 90.06 86 GLY A CA 1
ATOM 670 C C . GLY A 1 86 ? -17.142 -1.800 -1.791 1.00 90.06 86 GLY A C 1
ATOM 671 O O . GLY A 1 86 ? -16.139 -2.137 -1.161 1.00 90.06 86 GLY A O 1
ATOM 672 N N . THR A 1 87 ? -17.909 -0.781 -1.412 1.00 88.38 87 THR A N 1
ATOM 673 C CA . THR A 1 87 ? -17.694 -0.005 -0.177 1.00 88.38 87 THR A CA 1
ATOM 674 C C . THR A 1 87 ? -18.816 -0.152 0.841 1.00 88.38 87 THR A C 1
ATOM 676 O O . THR A 1 87 ? -18.710 0.361 1.953 1.00 88.38 87 THR A O 1
ATOM 679 N N . GLU A 1 88 ? -19.878 -0.868 0.483 1.00 83.56 88 GLU A N 1
ATOM 680 C CA . GLU A 1 88 ? -21.024 -1.106 1.351 1.00 83.56 88 GLU A CA 1
ATOM 681 C C . GLU A 1 88 ? -20.748 -2.288 2.286 1.00 83.56 88 GLU A C 1
ATOM 683 O O . GLU A 1 88 ? -20.182 -3.298 1.875 1.00 83.56 88 GLU A O 1
ATOM 688 N N . ASN A 1 89 ? -21.167 -2.175 3.550 1.00 84.69 89 ASN A N 1
ATOM 689 C CA . ASN A 1 89 ? -21.053 -3.235 4.563 1.00 84.69 89 ASN A CA 1
ATOM 690 C C . ASN A 1 89 ? -19.628 -3.781 4.778 1.00 84.69 89 ASN A C 1
ATOM 692 O O . ASN A 1 89 ? -19.449 -4.945 5.139 1.00 84.69 89 ASN A O 1
ATOM 696 N N . LEU A 1 90 ? -18.607 -2.943 4.587 1.00 89.81 90 LEU A N 1
ATOM 697 C CA . LEU A 1 90 ? -17.243 -3.304 4.955 1.00 89.81 90 LEU A CA 1
ATOM 698 C C . LEU A 1 90 ? -17.107 -3.370 6.486 1.00 89.81 90 LEU A C 1
ATOM 700 O O . LEU A 1 90 ? -17.651 -2.508 7.186 1.00 89.81 90 LEU A O 1
ATOM 704 N N . PRO A 1 91 ? -16.338 -4.335 7.023 1.00 91.56 91 PRO A N 1
ATOM 705 C CA . PRO A 1 91 ? -15.887 -4.268 8.403 1.00 91.56 91 PRO A CA 1
ATOM 706 C C . PRO A 1 91 ? -15.127 -2.959 8.669 1.00 91.56 91 PRO A C 1
ATOM 708 O O . PRO A 1 91 ? -14.621 -2.337 7.729 1.00 91.56 91 PRO A O 1
ATOM 711 N N . PRO A 1 92 ? -14.972 -2.569 9.945 1.00 92.19 92 PRO A N 1
ATOM 712 C CA . PRO A 1 92 ? -14.060 -1.511 10.363 1.00 92.19 92 PRO A CA 1
ATOM 713 C C . PRO A 1 92 ? -12.737 -1.521 9.585 1.00 92.19 92 PRO A C 1
ATOM 715 O O . PRO A 1 92 ? -12.096 -2.567 9.467 1.00 92.19 92 PRO A O 1
ATOM 718 N N . VAL A 1 93 ? -12.309 -0.368 9.064 1.00 95.00 93 VAL A N 1
ATOM 719 C CA . VAL A 1 93 ? -11.075 -0.263 8.268 1.00 95.00 93 VAL A CA 1
ATOM 720 C C . VAL A 1 93 ? -10.005 0.527 9.015 1.00 95.00 93 VAL A C 1
ATOM 722 O O . VAL A 1 93 ? -10.235 1.647 9.476 1.00 95.00 93 VAL A O 1
ATOM 725 N N . ALA A 1 94 ? -8.808 -0.050 9.080 1.00 96.00 94 ALA A N 1
ATOM 726 C CA . ALA A 1 94 ? -7.578 0.578 9.525 1.00 96.00 94 ALA A CA 1
ATOM 727 C C . ALA A 1 94 ? -6.604 0.735 8.348 1.00 96.00 94 ALA A C 1
ATOM 729 O O . ALA A 1 94 ? -6.429 -0.189 7.554 1.00 96.00 94 ALA A O 1
ATOM 730 N N . VAL A 1 95 ? -5.934 1.882 8.230 1.00 96.75 95 VAL A N 1
ATOM 731 C CA . VAL A 1 95 ? -5.031 2.171 7.096 1.00 96.75 95 VAL A CA 1
ATOM 732 C C . VAL A 1 95 ? -3.625 2.566 7.535 1.00 96.75 95 VAL A C 1
ATOM 734 O O . VAL A 1 95 ? -3.438 3.280 8.522 1.00 96.75 95 VAL A O 1
ATOM 737 N N . PHE A 1 96 ? -2.618 2.122 6.783 1.00 95.25 96 PHE A N 1
ATOM 738 C CA . PHE A 1 96 ? -1.232 2.539 6.970 1.00 95.25 96 PHE A CA 1
ATOM 739 C C . PHE A 1 96 ? -0.785 3.506 5.865 1.00 95.25 96 PHE A C 1
ATOM 741 O O . PHE A 1 96 ? -0.751 3.156 4.686 1.00 95.25 96 PHE A O 1
ATOM 748 N N . GLY A 1 97 ? -0.378 4.709 6.253 1.00 92.31 97 GLY A N 1
ATOM 749 C CA . GLY A 1 97 ? 0.160 5.760 5.401 1.00 92.31 97 GLY A CA 1
ATOM 750 C C . GLY A 1 97 ? -0.895 6.732 4.870 1.00 92.31 97 GLY A C 1
ATOM 751 O O . GLY A 1 97 ? -2.045 6.380 4.621 1.00 92.31 97 GLY A O 1
ATOM 752 N N . GLU A 1 98 ? -0.465 7.975 4.634 1.00 91.12 98 GLU A N 1
ATOM 753 C CA . GLU A 1 98 ? -1.309 9.055 4.099 1.00 91.12 98 GLU A CA 1
ATOM 754 C C . GLU A 1 98 ? -1.872 8.715 2.709 1.00 91.12 98 GLU A C 1
ATOM 756 O O . GLU A 1 98 ? -3.034 8.985 2.421 1.00 91.12 98 GLU A O 1
ATOM 761 N N . GLY A 1 99 ? -1.072 8.063 1.856 1.00 92.00 99 GLY A N 1
ATOM 762 C CA . GLY A 1 99 ? -1.514 7.647 0.523 1.00 92.00 99 GLY A CA 1
ATOM 763 C C . GLY A 1 99 ? -2.661 6.634 0.564 1.00 92.00 99 GLY A C 1
ATOM 764 O O . GLY A 1 99 ? -3.596 6.740 -0.225 1.00 92.00 99 GLY A O 1
ATOM 765 N N . THR A 1 100 ? -2.607 5.684 1.500 1.00 93.31 100 THR A N 1
ATOM 766 C CA . THR A 1 100 ? -3.644 4.661 1.688 1.00 93.31 100 THR A CA 1
ATOM 767 C C . THR A 1 100 ? -4.902 5.266 2.304 1.00 93.31 100 THR A C 1
ATOM 769 O O . THR A 1 100 ? -5.997 4.998 1.819 1.00 93.31 100 THR A O 1
ATOM 772 N N . LEU A 1 101 ? -4.752 6.142 3.307 1.00 93.75 101 LEU A N 1
ATOM 773 C CA . LEU A 1 101 ? -5.868 6.885 3.903 1.00 93.75 101 LEU A CA 1
ATOM 774 C C . LEU A 1 101 ? -6.620 7.704 2.853 1.00 93.75 101 LEU A C 1
ATOM 776 O O . LEU A 1 101 ? -7.840 7.618 2.765 1.00 93.75 101 LEU A O 1
ATOM 780 N N . ARG A 1 102 ? -5.893 8.460 2.025 1.00 92.25 102 ARG A N 1
ATOM 781 C CA . ARG A 1 102 ? -6.500 9.259 0.961 1.00 92.25 102 ARG A CA 1
ATOM 782 C C . ARG A 1 102 ? -7.257 8.384 -0.033 1.00 92.25 102 ARG A C 1
ATOM 784 O O . ARG A 1 102 ? -8.394 8.693 -0.349 1.00 92.25 102 ARG A O 1
ATOM 791 N N . ALA A 1 103 ? -6.658 7.279 -0.477 1.00 93.31 103 ALA A N 1
ATOM 792 C CA . ALA A 1 103 ? -7.320 6.356 -1.393 1.00 93.31 103 ALA A CA 1
ATOM 793 C C . ALA A 1 103 ? -8.603 5.753 -0.795 1.00 93.31 103 ALA A C 1
ATOM 795 O O . ALA A 1 103 ? -9.595 5.628 -1.506 1.00 93.31 103 ALA A O 1
ATOM 796 N N . ALA A 1 104 ? -8.599 5.411 0.498 1.00 93.56 104 ALA A N 1
ATOM 797 C CA . ALA A 1 104 ? -9.775 4.896 1.197 1.00 93.56 104 ALA A CA 1
ATOM 798 C C . ALA A 1 104 ? -10.897 5.944 1.274 1.00 93.56 104 ALA A C 1
ATOM 800 O O . ALA A 1 104 ? -12.032 5.654 0.904 1.00 93.56 104 ALA A O 1
ATOM 801 N N . VAL A 1 105 ? -10.570 7.174 1.680 1.00 91.31 105 VAL A N 1
ATOM 802 C CA . VAL A 1 105 ? -11.543 8.273 1.775 1.00 91.31 105 VAL A CA 1
ATOM 803 C C . VAL A 1 105 ? -12.087 8.662 0.398 1.00 91.31 105 VAL A C 1
ATOM 805 O O . VAL A 1 105 ? -13.296 8.812 0.249 1.00 91.31 105 VAL A O 1
ATOM 808 N N . ASP A 1 106 ? -11.229 8.750 -0.624 1.00 91.38 106 ASP A N 1
ATOM 809 C CA . ASP A 1 106 ? -11.629 9.040 -2.011 1.00 91.38 106 ASP A CA 1
ATOM 810 C C . ASP A 1 106 ? -12.545 7.941 -2.586 1.00 91.38 106 ASP A C 1
ATOM 812 O O . ASP A 1 106 ? -13.405 8.221 -3.420 1.00 91.38 106 ASP A O 1
ATOM 816 N N . ALA A 1 107 ? -12.382 6.693 -2.134 1.00 91.06 107 ALA A N 1
ATOM 817 C CA . ALA A 1 107 ? -13.257 5.579 -2.487 1.00 91.06 107 ALA A CA 1
ATOM 818 C C . ALA A 1 107 ? -14.582 5.568 -1.700 1.00 91.06 107 ALA A C 1
ATOM 820 O O . ALA A 1 107 ? -15.481 4.812 -2.056 1.00 91.06 107 ALA A O 1
ATOM 821 N N . GLY A 1 108 ? -14.728 6.394 -0.658 1.00 89.88 108 GLY A N 1
ATOM 822 C CA . GLY A 1 108 ? -15.910 6.426 0.208 1.00 89.88 108 GLY A CA 1
ATOM 823 C C . GLY A 1 108 ? -15.880 5.413 1.357 1.00 89.88 108 GLY A C 1
ATOM 824 O O . GLY A 1 108 ? -16.925 5.104 1.919 1.00 89.88 108 GLY A O 1
ATOM 825 N N . ILE A 1 109 ? -14.703 4.889 1.713 1.00 92.25 109 ILE A N 1
ATOM 826 C CA . ILE A 1 109 ? -14.524 3.980 2.851 1.00 92.25 109 ILE A CA 1
ATOM 827 C C . ILE A 1 109 ? -14.341 4.790 4.138 1.00 92.25 109 ILE A C 1
ATOM 829 O O . ILE A 1 109 ? -13.466 5.655 4.230 1.00 92.25 109 ILE A O 1
ATOM 833 N N . THR A 1 110 ? -15.119 4.458 5.168 1.00 90.62 110 THR A N 1
ATOM 834 C CA . THR A 1 110 ? -14.950 5.009 6.517 1.00 90.62 110 THR A CA 1
ATOM 835 C C . THR A 1 110 ? -13.765 4.348 7.221 1.00 90.62 110 THR A C 1
ATOM 837 O O . THR A 1 110 ? -13.785 3.157 7.524 1.00 90.62 110 THR A O 1
ATOM 840 N N . VAL A 1 111 ? -12.726 5.132 7.504 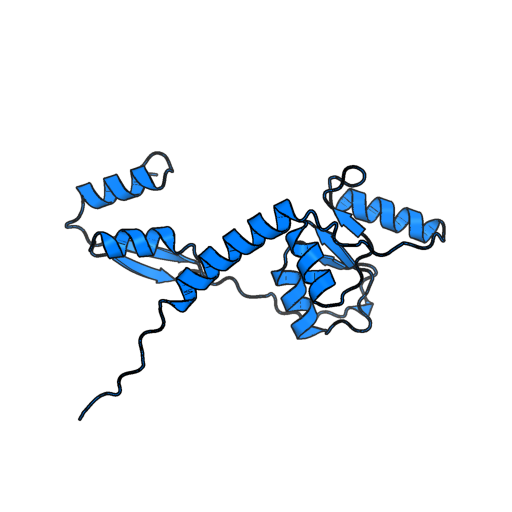1.00 93.06 111 VAL A N 1
ATOM 841 C CA . VAL A 1 111 ? -11.527 4.672 8.217 1.00 93.06 111 VAL A CA 1
ATOM 842 C C . VAL A 1 111 ? -11.656 4.989 9.704 1.00 93.06 111 VAL A C 1
ATOM 844 O O . VAL A 1 111 ? -11.860 6.144 10.068 1.00 93.06 111 VAL A O 1
ATOM 847 N N . LEU A 1 112 ? -11.493 3.980 10.561 1.00 93.50 112 LEU A N 1
ATOM 848 C CA . LEU A 1 112 ? -11.630 4.103 12.022 1.00 93.50 112 LEU A CA 1
ATOM 849 C C . LEU A 1 112 ? -10.287 4.114 12.762 1.00 93.50 112 LEU A C 1
ATOM 851 O O . LEU A 1 112 ? -10.223 4.480 13.933 1.00 93.50 112 LEU A O 1
ATOM 855 N N . ALA A 1 113 ? -9.202 3.728 12.090 1.00 93.56 113 ALA A N 1
ATOM 856 C CA . ALA A 1 113 ? -7.857 3.807 12.642 1.00 93.56 113 ALA A CA 1
ATOM 857 C C . ALA A 1 113 ? -6.828 4.084 11.543 1.00 93.56 113 ALA A C 1
ATOM 859 O O . ALA A 1 113 ? -6.928 3.574 10.427 1.00 93.56 113 ALA A O 1
ATOM 860 N N . ASN A 1 114 ? -5.797 4.867 11.849 1.00 94.81 114 ASN A N 1
ATOM 861 C CA . ASN A 1 114 ? -4.694 5.087 10.927 1.00 94.81 114 ASN A CA 1
ATOM 862 C C . ASN A 1 114 ? -3.339 5.105 11.636 1.00 94.81 114 ASN A C 1
ATOM 864 O O . ASN A 1 114 ? -3.210 5.476 12.800 1.00 94.81 114 ASN A O 1
ATOM 868 N N . ALA A 1 115 ? -2.312 4.723 10.890 1.00 94.19 115 ALA A N 1
ATOM 869 C CA . ALA A 1 115 ? -0.913 4.850 11.276 1.00 94.19 115 ALA A CA 1
ATOM 870 C C . ALA A 1 115 ? -0.083 5.260 10.047 1.00 94.19 115 ALA A C 1
ATOM 872 O O . ALA A 1 115 ? -0.524 5.023 8.931 1.00 94.19 115 ALA A O 1
ATOM 873 N N . PRO A 1 116 ? 1.114 5.843 10.190 1.00 92.56 116 PRO A N 1
ATOM 874 C CA . PRO A 1 116 ? 1.665 6.355 11.435 1.00 92.56 116 PRO A CA 1
ATOM 875 C C . PRO A 1 116 ? 1.008 7.689 11.835 1.00 92.56 116 PRO A C 1
ATOM 877 O O . PRO A 1 116 ? 0.816 8.576 11.005 1.00 92.56 116 PRO A O 1
ATOM 880 N N . THR A 1 117 ? 0.724 7.848 13.125 1.00 91.31 117 THR A N 1
ATOM 881 C CA . THR A 1 117 ? 0.372 9.115 13.789 1.00 91.31 117 THR A CA 1
ATOM 882 C C . THR A 1 117 ? 1.231 9.275 15.054 1.00 91.31 117 THR A C 1
ATOM 884 O O . THR A 1 117 ? 1.853 8.297 15.481 1.00 91.31 117 THR A O 1
ATOM 887 N N . PRO A 1 118 ? 1.309 10.470 15.676 1.00 90.94 118 PRO A N 1
ATOM 888 C CA . PRO A 1 118 ? 2.039 10.639 16.937 1.00 90.94 118 PRO A CA 1
ATOM 889 C C . PRO A 1 118 ? 1.572 9.687 18.051 1.00 90.94 118 PRO A C 1
ATOM 891 O O . PRO A 1 118 ? 2.393 9.201 18.823 1.00 90.94 118 PRO A O 1
ATOM 894 N N . GLU A 1 119 ? 0.271 9.390 18.108 1.00 89.81 119 GLU A N 1
ATOM 895 C CA . GLU A 1 119 ? -0.328 8.479 19.094 1.00 89.81 119 GLU A CA 1
ATOM 896 C C . GLU A 1 119 ? -0.204 7.000 18.687 1.00 89.81 119 GLU A C 1
ATOM 898 O O . GLU A 1 119 ? -0.048 6.123 19.540 1.00 89.81 119 GLU A O 1
ATOM 903 N N . ALA A 1 120 ? -0.227 6.719 17.380 1.00 92.94 120 ALA A N 1
ATOM 904 C CA . ALA A 1 120 ? -0.119 5.384 16.807 1.00 92.94 120 ALA A CA 1
ATOM 905 C C . ALA A 1 120 ? 1.007 5.315 15.755 1.00 92.94 120 ALA A C 1
ATOM 907 O O . ALA A 1 120 ? 0.746 5.357 14.549 1.00 92.94 120 ALA A O 1
ATOM 908 N N . PRO A 1 121 ? 2.281 5.167 16.168 1.00 92.75 121 PRO A N 1
ATOM 909 C CA . PRO A 1 121 ? 3.411 5.115 15.235 1.00 92.75 121 PRO A CA 1
ATOM 910 C C . PRO A 1 121 ? 3.439 3.835 14.385 1.00 92.75 121 PRO A C 1
ATOM 912 O O . PRO A 1 121 ? 4.159 3.765 13.391 1.00 92.75 121 PRO A O 1
ATOM 915 N N . SER A 1 122 ? 2.669 2.811 14.762 1.00 94.69 122 SER A N 1
ATOM 916 C CA . SER A 1 122 ? 2.579 1.530 14.065 1.00 94.69 122 SER A CA 1
ATOM 917 C C . SER A 1 122 ? 1.129 1.082 13.919 1.00 94.69 122 SER A C 1
ATOM 919 O O . SER A 1 122 ? 0.268 1.461 14.714 1.00 94.69 122 SER A O 1
ATOM 921 N N . MET A 1 123 ? 0.871 0.218 12.932 1.00 94.88 123 MET A N 1
ATOM 922 C CA . MET A 1 123 ? -0.458 -0.368 12.741 1.00 94.88 123 MET A CA 1
ATOM 923 C C . MET A 1 123 ? -0.914 -1.149 13.980 1.00 94.88 123 MET A C 1
ATOM 925 O O . MET A 1 123 ? -2.041 -0.985 14.423 1.00 94.88 123 MET A O 1
ATOM 929 N N . ALA A 1 124 ? -0.022 -1.923 14.607 1.00 95.31 124 ALA A N 1
ATOM 930 C CA . ALA A 1 124 ? -0.345 -2.645 15.838 1.00 95.31 124 ALA A CA 1
ATOM 931 C C . ALA A 1 124 ? -0.840 -1.705 16.950 1.00 95.31 124 ALA A C 1
ATOM 933 O O . ALA A 1 124 ? -1.804 -2.025 17.641 1.00 95.31 124 ALA A O 1
ATOM 934 N N . LYS A 1 125 ? -0.221 -0.522 17.092 1.00 94.75 125 LYS A N 1
ATOM 935 C CA . LYS A 1 125 ? -0.661 0.461 18.083 1.00 94.75 125 LYS A CA 1
ATOM 936 C C . LYS A 1 125 ? -2.003 1.098 17.714 1.00 94.75 125 LYS A C 1
ATOM 938 O O . LYS A 1 125 ? -2.820 1.309 18.602 1.00 94.75 125 LYS A O 1
ATOM 943 N N . ALA A 1 126 ? -2.241 1.365 16.430 1.00 94.50 126 ALA A N 1
ATOM 944 C CA . ALA A 1 126 ? -3.521 1.888 15.952 1.00 94.50 126 ALA A CA 1
ATOM 945 C C . ALA A 1 126 ? -4.672 0.908 16.235 1.00 94.50 126 ALA A C 1
ATOM 947 O O . ALA A 1 126 ? -5.719 1.317 16.731 1.00 94.50 126 ALA A O 1
ATOM 948 N N . VAL A 1 127 ? -4.447 -0.388 15.997 1.00 94.38 127 VAL A N 1
ATOM 949 C CA . VAL A 1 127 ? -5.418 -1.452 16.295 1.00 94.38 127 VAL A CA 1
ATOM 950 C C . VAL A 1 127 ? -5.649 -1.598 17.802 1.00 94.38 127 VAL A C 1
ATOM 952 O O . VAL A 1 127 ? -6.795 -1.687 18.223 1.00 94.38 127 VAL A O 1
ATOM 955 N N . ASP A 1 128 ? -4.598 -1.566 18.630 1.00 94.81 128 ASP A N 1
ATOM 956 C CA . ASP A 1 128 ? -4.722 -1.590 20.102 1.00 94.81 128 ASP A CA 1
ATOM 957 C C . ASP A 1 128 ? -5.566 -0.415 20.624 1.00 94.81 128 ASP A C 1
ATOM 959 O O . ASP A 1 128 ? -6.438 -0.606 21.467 1.00 94.81 128 ASP A O 1
ATOM 963 N N . ILE A 1 129 ? -5.359 0.795 20.096 1.00 93.50 129 ILE A N 1
ATOM 964 C CA . ILE A 1 129 ? -6.176 1.965 20.455 1.00 93.50 129 ILE A CA 1
ATOM 965 C C . ILE A 1 129 ? -7.630 1.771 20.013 1.00 93.50 129 ILE A C 1
ATOM 967 O O . ILE A 1 129 ? -8.537 2.040 20.797 1.00 93.50 129 ILE A O 1
ATOM 971 N N . TYR A 1 130 ? -7.854 1.292 18.788 1.00 93.69 130 TYR A N 1
ATOM 972 C CA . TYR A 1 130 ? -9.193 1.012 18.270 1.00 93.69 130 TYR A CA 1
ATOM 973 C C . TYR A 1 130 ? -9.944 0.009 19.155 1.00 93.69 130 TYR A C 1
ATOM 975 O O . TYR A 1 130 ? -11.047 0.301 19.609 1.00 93.69 130 TYR A O 1
ATOM 983 N N . LEU A 1 131 ? -9.327 -1.135 19.465 1.00 93.56 131 LEU A N 1
ATOM 984 C CA . LEU A 1 131 ? -9.945 -2.180 20.282 1.00 93.56 131 LEU A CA 1
ATOM 985 C C . LEU A 1 131 ? -10.311 -1.672 21.679 1.00 93.56 131 LEU A C 1
ATOM 987 O O . LEU A 1 131 ? -11.419 -1.926 22.137 1.00 93.56 131 LEU A O 1
ATOM 991 N N . ARG A 1 132 ? -9.438 -0.884 22.320 1.00 93.94 132 ARG A N 1
ATOM 992 C CA . ARG A 1 132 ? -9.732 -0.285 23.635 1.00 93.94 132 ARG A CA 1
ATOM 993 C C . ARG A 1 132 ? -10.941 0.642 23.604 1.00 93.94 132 ARG A C 1
ATOM 995 O O . ARG A 1 132 ? -11.740 0.613 24.532 1.00 93.94 132 ARG A O 1
ATOM 1002 N N . LYS A 1 133 ? -11.083 1.454 22.551 1.00 92.12 133 LYS A N 1
ATOM 1003 C CA . LYS A 1 133 ? -12.245 2.340 22.388 1.00 92.12 133 LYS A CA 1
ATOM 1004 C C . LYS A 1 133 ? -13.534 1.541 22.204 1.00 92.12 133 LYS A C 1
ATOM 1006 O O . LYS A 1 133 ? -14.536 1.857 22.837 1.00 92.12 133 LYS A O 1
ATOM 1011 N N . VAL A 1 134 ? -13.487 0.469 21.408 1.00 91.81 134 VAL A N 1
ATOM 1012 C CA . VAL A 1 134 ? -14.626 -0.449 21.233 1.00 91.81 134 VAL A CA 1
ATOM 1013 C C . VAL A 1 134 ? -15.006 -1.118 22.558 1.00 91.81 134 VAL A C 1
ATOM 1015 O O . VAL A 1 134 ? -16.182 -1.132 22.911 1.00 91.81 134 VAL A O 1
ATOM 1018 N N . GLU A 1 135 ? -14.034 -1.633 23.317 1.00 91.62 135 GLU A N 1
ATOM 1019 C CA . GLU A 1 135 ? -14.271 -2.255 24.631 1.00 91.62 135 GLU A CA 1
ATOM 1020 C C . GLU A 1 135 ? -14.857 -1.272 25.654 1.00 91.62 135 GLU A C 1
ATOM 1022 O O . GLU A 1 135 ? -15.696 -1.654 26.470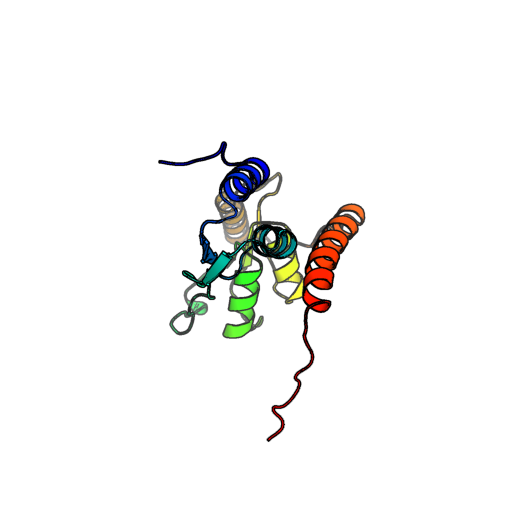 1.00 91.62 135 GLU A O 1
ATOM 1027 N N . ALA A 1 136 ? -14.445 -0.004 25.597 1.00 91.50 136 ALA A N 1
ATOM 1028 C CA . ALA A 1 136 ? -14.970 1.065 26.440 1.00 91.50 136 ALA A CA 1
ATOM 1029 C C . ALA A 1 136 ? -16.363 1.567 26.007 1.00 91.50 136 ALA A C 1
ATOM 1031 O O . ALA A 1 136 ? -16.984 2.336 26.741 1.00 91.50 136 ALA A O 1
ATOM 1032 N N . GLY A 1 137 ? -16.869 1.139 24.842 1.00 87.38 137 GLY A N 1
ATOM 1033 C CA . GLY A 1 137 ? -18.126 1.628 24.270 1.00 87.38 137 GLY A CA 1
ATOM 1034 C C . GLY A 1 137 ? -18.053 3.079 23.783 1.00 87.38 137 GLY A C 1
ATOM 1035 O O . GLY A 1 137 ? -19.081 3.749 23.707 1.00 87.38 137 GLY A O 1
ATOM 1036 N N . GLU A 1 138 ? -16.851 3.578 23.491 1.00 88.19 138 GLU A N 1
ATOM 1037 C CA . GLU A 1 138 ? -16.635 4.929 22.977 1.00 88.19 138 GLU A CA 1
ATOM 1038 C C . GLU A 1 138 ? -16.995 5.012 21.488 1.00 88.19 138 GLU A C 1
ATOM 1040 O O . GLU A 1 138 ? -16.700 4.108 20.703 1.00 88.19 138 GLU A O 1
ATOM 1045 N N . GLU A 1 139 ? -17.601 6.128 21.079 1.00 78.88 139 GLU A N 1
ATOM 1046 C CA . GLU A 1 139 ? -17.864 6.401 19.667 1.00 78.88 139 GLU A CA 1
ATOM 1047 C C . GLU A 1 139 ? -16.549 6.786 18.968 1.00 78.88 139 GLU A C 1
ATOM 1049 O O . GLU A 1 139 ? -15.849 7.717 19.373 1.00 78.88 139 GLU A O 1
ATOM 1054 N N . ILE A 1 140 ? -16.166 6.026 17.938 1.00 86.44 140 ILE A N 1
ATOM 1055 C CA . ILE A 1 140 ? -14.900 6.222 17.224 1.00 86.44 140 ILE A CA 1
ATOM 1056 C C . ILE A 1 140 ? -15.145 7.145 16.037 1.00 86.44 140 ILE A C 1
ATOM 1058 O O . ILE A 1 140 ? -15.751 6.745 15.043 1.00 86.44 140 ILE A O 1
ATOM 1062 N N . GLU A 1 141 ? -14.644 8.376 16.129 1.00 83.69 141 GLU A N 1
ATOM 1063 C CA . GLU A 1 141 ? -14.745 9.330 15.028 1.00 83.69 141 GLU A CA 1
ATOM 1064 C C . GLU A 1 141 ? -13.944 8.862 13.797 1.00 83.69 141 GLU A C 1
ATOM 1066 O O . GLU A 1 141 ? -12.784 8.451 13.932 1.00 83.69 141 GLU A O 1
ATOM 1071 N N . PRO A 1 142 ? -14.523 8.951 12.584 1.00 87.31 142 PRO A N 1
ATOM 1072 C CA . PRO A 1 142 ? -13.811 8.649 11.352 1.00 87.31 142 PRO A CA 1
ATOM 1073 C C . PRO A 1 142 ? -12.574 9.527 11.162 1.00 87.31 142 PRO A C 1
ATOM 1075 O O . PRO A 1 142 ? -12.614 10.750 11.317 1.00 87.31 142 PRO A O 1
ATOM 1078 N N . VAL A 1 143 ? -11.475 8.908 10.739 1.00 85.38 143 VAL A N 1
ATOM 1079 C CA . VAL A 1 143 ? -10.238 9.620 10.425 1.00 85.38 143 VAL A CA 1
ATOM 1080 C C . VAL A 1 143 ? -10.442 10.448 9.156 1.00 85.38 143 VAL A C 1
ATOM 1082 O O . VAL A 1 143 ? -10.686 9.908 8.077 1.00 85.38 143 VAL A O 1
ATOM 1085 N N . SER A 1 144 ? -10.288 11.767 9.267 1.00 77.19 144 SER A N 1
ATOM 1086 C CA . SER A 1 144 ? -10.306 12.676 8.119 1.00 77.19 144 SER A CA 1
ATOM 1087 C C . SER A 1 144 ? -8.909 12.869 7.520 1.00 77.19 144 SER A C 1
ATOM 1089 O O . SER A 1 144 ? -7.882 12.768 8.198 1.00 77.19 144 SER A O 1
ATOM 1091 N N . VAL A 1 145 ? -8.854 13.157 6.218 1.00 74.56 145 VAL A N 1
ATOM 1092 C CA . VAL A 1 145 ? -7.604 13.545 5.553 1.00 74.56 145 VAL A CA 1
ATOM 1093 C C . VAL A 1 145 ? -7.266 14.974 5.977 1.00 74.56 145 VAL A C 1
ATOM 1095 O O . VAL A 1 145 ? -7.967 15.915 5.611 1.00 74.56 145 VAL A O 1
ATOM 1098 N N . VAL A 1 146 ? -6.177 15.157 6.727 1.00 64.25 146 VAL A N 1
ATOM 1099 C CA . VAL A 1 146 ? -5.659 16.496 7.046 1.00 64.25 146 VAL A CA 1
ATOM 1100 C C . VAL A 1 146 ? -5.043 17.088 5.776 1.00 64.25 146 VAL A C 1
ATOM 1102 O O . VAL A 1 146 ? -3.902 16.788 5.422 1.00 64.25 146 VAL A O 1
ATOM 1105 N N . THR A 1 147 ? -5.804 17.912 5.055 1.00 53.34 147 THR A N 1
ATOM 1106 C CA . THR A 1 147 ? -5.333 18.609 3.851 1.00 53.34 147 THR A CA 1
ATOM 1107 C C . THR A 1 147 ? -4.381 19.740 4.225 1.00 53.34 147 THR A C 1
ATOM 1109 O O . THR A 1 147 ? -4.789 20.883 4.430 1.00 53.34 147 THR A O 1
ATOM 1112 N N . ASP A 1 148 ? -3.088 19.435 4.291 1.00 56.91 148 ASP A N 1
ATOM 1113 C CA . ASP A 1 148 ? -2.047 20.456 4.227 1.00 56.91 148 ASP A CA 1
ATOM 1114 C C . ASP A 1 148 ? -1.870 20.840 2.748 1.00 56.91 148 ASP A C 1
ATOM 1116 O O . ASP A 1 148 ? -1.291 20.091 1.954 1.00 56.91 148 ASP A O 1
ATOM 1120 N N . THR A 1 149 ? -2.423 21.987 2.348 1.00 53.19 149 THR A N 1
ATOM 1121 C CA . THR A 1 149 ? -2.468 22.470 0.951 1.00 53.19 149 THR A CA 1
ATOM 1122 C C . THR A 1 149 ? -1.095 22.473 0.266 1.00 53.19 149 THR A C 1
ATOM 1124 O O . THR A 1 149 ? -1.000 22.282 -0.946 1.00 53.19 149 THR A O 1
ATOM 1127 N N . ARG A 1 150 ? -0.007 22.584 1.037 1.00 54.91 150 ARG A N 1
ATOM 1128 C CA . ARG A 1 150 ? 1.378 22.499 0.542 1.00 54.91 150 ARG A CA 1
ATOM 1129 C C . ARG A 1 150 ? 1.809 21.074 0.177 1.00 54.91 150 ARG A C 1
ATOM 1131 O O . ARG A 1 150 ? 2.548 20.883 -0.790 1.00 54.91 150 ARG A O 1
ATOM 1138 N N . LYS A 1 151 ? 1.355 20.062 0.924 1.00 55.59 151 LYS A N 1
ATOM 1139 C CA . LYS A 1 151 ? 1.611 18.644 0.613 1.00 55.59 151 LYS A CA 1
ATOM 1140 C C . LYS A 1 151 ? 0.776 18.178 -0.571 1.00 55.59 151 LYS A C 1
ATOM 1142 O O . LYS A 1 151 ? 1.274 17.422 -1.406 1.00 55.59 151 LYS A O 1
ATOM 1147 N N . GLU A 1 152 ? -0.450 18.678 -0.695 1.00 56.03 152 GLU A N 1
ATOM 1148 C CA . GLU A 1 152 ? -1.305 18.388 -1.845 1.00 56.03 152 GLU A CA 1
ATOM 1149 C C . GLU A 1 152 ? -0.693 18.866 -3.164 1.00 56.03 152 GLU A C 1
ATOM 1151 O O . GLU A 1 152 ? -0.664 18.107 -4.134 1.00 56.03 152 GLU A O 1
ATOM 1156 N N . GLU A 1 153 ? -0.130 20.077 -3.205 1.00 53.34 153 GLU A N 1
ATOM 1157 C CA . GLU A 1 153 ? 0.589 20.560 -4.388 1.00 53.34 153 GLU A CA 1
ATOM 1158 C C . GLU A 1 153 ? 1.819 19.703 -4.709 1.00 53.34 153 GLU A C 1
ATOM 1160 O O . GLU A 1 153 ? 2.096 19.435 -5.880 1.00 53.34 153 GLU A O 1
ATOM 1165 N N . PHE A 1 154 ? 2.536 19.214 -3.695 1.00 57.28 154 PHE A N 1
ATOM 1166 C CA . PHE A 1 154 ? 3.697 18.346 -3.889 1.00 57.28 154 PHE A CA 1
ATOM 1167 C C . PHE A 1 154 ? 3.312 16.971 -4.462 1.00 57.28 154 PHE A C 1
ATOM 1169 O O . PHE A 1 154 ? 3.900 16.523 -5.453 1.00 57.28 154 PHE A O 1
ATOM 1176 N N . ILE A 1 155 ? 2.286 16.324 -3.899 1.00 61.09 155 ILE A N 1
ATOM 1177 C CA . ILE A 1 155 ? 1.786 15.017 -4.356 1.00 61.09 155 ILE A CA 1
ATOM 1178 C C . ILE A 1 155 ? 1.167 15.142 -5.751 1.00 61.09 155 ILE A C 1
ATOM 1180 O O . ILE A 1 155 ? 1.480 14.345 -6.640 1.00 61.09 155 ILE A O 1
ATOM 1184 N N . ARG A 1 156 ? 0.364 16.186 -5.994 1.00 58.72 156 ARG A N 1
ATOM 1185 C CA . ARG A 1 156 ? -0.247 16.457 -7.301 1.00 58.72 156 ARG A CA 1
ATOM 1186 C C . ARG A 1 156 ? 0.805 16.755 -8.364 1.00 58.72 156 ARG A C 1
ATOM 1188 O O . ARG A 1 156 ? 0.675 16.282 -9.492 1.00 58.72 156 ARG A O 1
ATOM 1195 N N . ASN A 1 157 ? 1.872 17.481 -8.026 1.00 57.94 157 ASN A N 1
ATOM 1196 C CA . ASN A 1 157 ? 2.980 17.730 -8.950 1.00 57.94 157 ASN A CA 1
ATOM 1197 C C . ASN A 1 157 ? 3.799 16.464 -9.244 1.00 57.94 157 ASN A C 1
ATOM 1199 O O . ASN A 1 157 ? 4.219 16.278 -10.388 1.00 57.94 157 ASN A O 1
ATOM 1203 N N . GLN A 1 158 ? 3.988 15.565 -8.274 1.00 62.94 158 GLN A N 1
ATOM 1204 C CA . GLN A 1 158 ? 4.615 14.258 -8.512 1.00 62.94 158 GLN A CA 1
ATOM 1205 C C . GLN A 1 158 ? 3.743 13.341 -9.381 1.00 62.94 158 GLN A C 1
ATOM 1207 O O . GLN A 1 158 ? 4.218 12.826 -10.396 1.00 62.94 158 GLN A O 1
ATOM 1212 N N . GLN A 1 159 ? 2.458 13.187 -9.053 1.00 59.41 159 GLN A N 1
ATOM 1213 C CA . GLN A 1 159 ? 1.532 12.351 -9.823 1.00 59.41 159 GLN A CA 1
ATOM 1214 C C . GLN A 1 159 ? 1.312 12.893 -11.242 1.00 59.41 159 GLN A C 1
ATOM 1216 O O . GLN A 1 159 ? 1.340 12.121 -12.197 1.00 59.41 159 GLN A O 1
ATOM 1221 N N . ASN A 1 160 ? 1.201 14.215 -11.429 1.00 57.06 160 ASN A N 1
ATOM 1222 C CA . ASN A 1 160 ? 1.100 14.814 -12.764 1.00 57.06 160 ASN A CA 1
ATOM 1223 C C . ASN A 1 160 ? 2.384 14.657 -13.590 1.00 57.06 160 ASN A C 1
ATOM 1225 O O . ASN A 1 160 ? 2.293 14.515 -14.810 1.00 57.06 160 ASN A O 1
ATOM 1229 N N . LYS A 1 161 ? 3.575 14.658 -12.973 1.00 54.88 161 LYS A N 1
ATOM 1230 C CA . LYS A 1 161 ? 4.829 14.348 -13.683 1.00 54.88 161 LYS A CA 1
ATOM 1231 C C . LYS A 1 161 ? 4.863 12.890 -14.151 1.00 54.88 161 LYS A C 1
ATOM 1233 O O . LYS A 1 161 ? 5.253 12.636 -15.291 1.00 54.88 161 LYS A O 1
ATOM 1238 N N . LEU A 1 162 ? 4.405 11.956 -13.318 1.00 51.28 162 LEU A N 1
ATOM 1239 C CA . LEU A 1 162 ? 4.309 10.532 -13.660 1.00 51.28 162 LEU A CA 1
ATOM 1240 C C . LEU A 1 162 ? 3.243 10.273 -14.744 1.00 51.28 162 LEU A C 1
ATOM 1242 O O . LEU A 1 162 ? 3.508 9.577 -15.725 1.00 51.28 162 LEU A O 1
ATOM 1246 N N . ALA A 1 163 ? 2.073 10.908 -14.641 1.00 51.22 163 ALA A N 1
ATOM 1247 C CA . ALA A 1 163 ? 0.973 10.758 -15.593 1.00 51.22 163 ALA A CA 1
ATOM 1248 C C . ALA A 1 163 ? 1.242 11.441 -16.947 1.00 51.22 163 ALA A C 1
ATOM 1250 O O . ALA 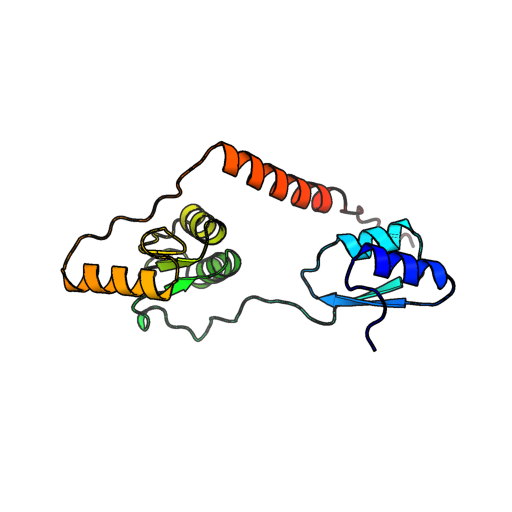A 1 163 ? 0.929 10.868 -17.991 1.00 51.22 163 ALA A O 1
ATOM 1251 N N . LYS A 1 164 ? 1.864 12.632 -16.977 1.00 49.88 164 LYS A N 1
ATOM 1252 C CA . LYS A 1 164 ? 2.243 13.301 -18.239 1.00 49.88 164 LYS A CA 1
ATOM 1253 C C . LYS A 1 164 ? 3.334 12.537 -18.993 1.00 49.88 164 LYS A C 1
ATOM 1255 O O . LYS A 1 164 ? 3.267 12.478 -20.217 1.00 49.88 164 LYS A O 1
ATOM 1260 N N . LYS A 1 165 ? 4.278 11.888 -18.298 1.00 46.75 165 LYS A N 1
ATOM 1261 C CA . LYS A 1 165 ? 5.234 10.965 -18.940 1.00 46.75 165 LYS A CA 1
ATOM 1262 C C . LYS A 1 165 ? 4.540 9.765 -19.593 1.00 46.75 165 LYS A C 1
ATOM 1264 O O . LYS A 1 165 ? 4.910 9.387 -20.699 1.00 46.75 165 LYS A O 1
ATOM 1269 N N . SER A 1 166 ? 3.512 9.213 -18.949 1.00 45.38 166 SER A N 1
ATOM 1270 C CA . SER A 1 166 ? 2.732 8.090 -19.488 1.00 45.38 166 SER A CA 1
ATOM 1271 C C . SER A 1 166 ? 1.855 8.495 -20.689 1.00 45.38 166 SER A C 1
ATOM 1273 O O . SER A 1 166 ? 1.810 7.798 -21.700 1.00 45.38 166 SER A O 1
ATOM 1275 N N . ARG A 1 167 ? 1.213 9.674 -20.647 1.00 40.91 167 ARG A N 1
ATOM 1276 C CA . ARG A 1 167 ? 0.272 10.120 -21.697 1.00 40.91 167 ARG A CA 1
ATOM 1277 C C . ARG A 1 167 ? 0.927 10.569 -23.010 1.00 40.91 167 ARG A C 1
ATOM 1279 O O . ARG A 1 167 ? 0.276 10.497 -24.045 1.00 40.91 167 ARG A O 1
ATOM 1286 N N . VAL A 1 168 ? 2.194 10.991 -22.995 1.00 43.91 168 VAL A N 1
ATOM 1287 C CA . VAL A 1 168 ? 2.941 11.377 -24.215 1.00 43.91 168 VAL A CA 1
ATOM 1288 C C . VAL A 1 168 ? 3.353 10.153 -25.063 1.00 43.91 168 VAL A C 1
ATOM 1290 O O . VAL A 1 168 ? 3.756 10.305 -26.211 1.00 43.91 168 VAL A O 1
ATOM 1293 N N . ARG A 1 169 ? 3.202 8.922 -24.550 1.00 45.66 169 ARG A N 1
ATOM 1294 C CA . ARG A 1 169 ? 3.639 7.668 -25.194 1.00 45.66 169 ARG A CA 1
ATOM 1295 C C . ARG A 1 169 ? 2.483 6.732 -25.601 1.00 45.66 169 ARG A C 1
ATOM 1297 O O . ARG A 1 169 ? 2.524 5.539 -25.327 1.00 45.66 169 ARG A O 1
ATOM 1304 N N . ARG A 1 170 ? 1.464 7.229 -26.309 1.00 36.56 170 ARG A N 1
ATOM 1305 C CA . ARG A 1 170 ? 0.658 6.355 -27.191 1.00 36.56 170 ARG A CA 1
ATOM 1306 C C . ARG A 1 170 ? 1.101 6.576 -28.640 1.00 36.56 170 ARG A C 1
ATOM 1308 O O . ARG A 1 170 ? 0.799 7.639 -29.177 1.00 36.56 170 ARG A O 1
ATOM 1315 N N . PRO A 1 171 ? 1.803 5.630 -29.287 1.00 40.97 171 PRO A N 1
ATOM 1316 C CA . PRO A 1 171 ? 1.916 5.636 -30.738 1.00 40.97 171 PRO A CA 1
ATOM 1317 C C . PRO A 1 171 ? 0.532 5.337 -31.320 1.00 40.97 171 PRO A C 1
ATOM 1319 O O . PRO A 1 171 ? -0.132 4.393 -30.890 1.00 40.97 171 PRO A O 1
ATOM 1322 N N . GLY A 1 172 ? 0.082 6.165 -32.262 1.00 37.62 172 GLY A N 1
ATOM 1323 C CA . GLY A 1 172 ? -1.119 5.890 -33.040 1.00 37.62 172 GLY A CA 1
ATOM 1324 C C . GLY A 1 172 ? -0.973 4.567 -33.787 1.00 37.62 172 GLY A C 1
ATOM 1325 O O . GLY A 1 172 ? 0.065 4.287 -34.382 1.00 37.62 172 GLY A O 1
ATOM 1326 N N . THR A 1 173 ? -2.018 3.751 -33.731 1.00 42.03 173 THR A N 1
ATOM 1327 C CA . THR A 1 173 ? -2.203 2.561 -34.560 1.00 42.03 173 THR A CA 1
ATOM 1328 C C . THR A 1 173 ? -2.151 2.948 -36.038 1.00 42.03 173 THR A C 1
ATOM 1330 O O . THR A 1 173 ? -3.071 3.600 -36.528 1.00 42.03 173 THR A O 1
ATOM 1333 N N . SER A 1 174 ? -1.099 2.554 -36.757 1.00 38.81 174 SER A N 1
ATOM 1334 C CA . SER A 1 174 ? -1.092 2.534 -38.223 1.00 38.81 174 SER A CA 1
ATOM 1335 C C . SER A 1 174 ? -1.269 1.094 -38.706 1.00 38.81 174 SER A C 1
ATOM 1337 O O . SER A 1 174 ? -0.426 0.243 -38.425 1.00 38.81 174 SER A O 1
ATOM 1339 N N . GLU A 1 175 ? -2.384 0.849 -39.395 1.00 39.69 175 GLU A N 1
ATOM 1340 C CA . GLU A 1 175 ? -2.751 -0.404 -40.071 1.00 39.69 175 GLU A CA 1
ATOM 1341 C C . GLU A 1 175 ? -1.684 -0.893 -41.072 1.00 39.69 175 GLU A C 1
ATOM 1343 O O . GLU A 1 175 ? -0.971 -0.074 -41.663 1.00 39.69 175 GLU A O 1
ATOM 1348 N N . PRO A 1 176 ? -1.608 -2.211 -41.343 1.00 45.31 176 PRO A N 1
ATOM 1349 C CA . PRO A 1 176 ? -0.730 -2.747 -42.372 1.00 45.31 176 PRO A CA 1
ATOM 1350 C C . PRO A 1 176 ? -1.368 -2.560 -43.758 1.00 45.31 176 PRO A C 1
ATOM 1352 O O . PRO A 1 176 ? -2.466 -3.053 -44.025 1.00 45.31 176 PRO A O 1
ATOM 1355 N N . ARG A 1 177 ? -0.684 -1.857 -44.670 1.00 39.31 177 ARG A N 1
ATOM 1356 C CA . ARG A 1 177 ? -1.044 -1.869 -46.098 1.00 39.31 177 ARG A CA 1
ATOM 1357 C C . ARG A 1 177 ? -0.547 -3.163 -46.753 1.00 39.31 177 ARG A C 1
ATOM 1359 O O . ARG A 1 177 ? 0.574 -3.588 -46.488 1.00 39.31 177 ARG A O 1
ATOM 1366 N N . LYS A 1 178 ? -1.440 -3.742 -47.562 1.00 42.22 178 LYS A N 1
ATOM 1367 C CA . LYS A 1 178 ? -1.265 -4.920 -48.427 1.00 42.22 178 LYS A CA 1
ATOM 1368 C C . LYS A 1 178 ? -0.125 -4.768 -49.427 1.00 42.22 178 LYS A C 1
ATOM 1370 O O . LYS A 1 178 ? 0.083 -3.623 -49.889 1.00 42.22 178 LYS A O 1
#